Protein AF-A0A8S3G7R3-F1 (afdb_monomer_lite)

InterPro domains:
  IPR026983 Dynein heavy chain [PTHR46961] (1-123)
  IPR041228 Dynein heavy chain, C-terminal domain [PF18199] (46-123)

Structure (mmCIF, N/CA/C/O backbone):
data_AF-A0A8S3G7R3-F1
#
_entry.id   AF-A0A8S3G7R3-F1
#
loop_
_atom_site.group_PDB
_atom_site.id
_atom_site.type_symbol
_atom_site.label_atom_id
_atom_site.label_alt_id
_atom_site.label_comp_id
_atom_site.label_asym_id
_atom_site.label_entity_id
_atom_site.label_seq_id
_atom_site.pdbx_PDB_ins_code
_atom_site.Cartn_x
_atom_site.Cartn_y
_atom_site.Cartn_z
_atom_site.occupancy
_atom_site.B_iso_or_equiv
_atom_site.auth_seq_id
_atom_site.auth_comp_id
_atom_site.auth_asym_id
_atom_site.auth_atom_id
_atom_site.pdbx_PDB_model_num
ATOM 1 N N . PHE A 1 1 ? 18.975 -15.103 -12.726 1.00 61.78 1 PHE A N 1
ATOM 2 C CA . PHE A 1 1 ? 18.643 -14.655 -14.093 1.00 61.78 1 PHE A CA 1
ATOM 3 C C . PHE A 1 1 ? 17.151 -14.397 -14.133 1.00 61.78 1 PHE A C 1
ATOM 5 O O . PHE A 1 1 ? 16.456 -15.095 -13.399 1.00 61.78 1 PHE A O 1
ATOM 12 N N . SER A 1 2 ? 16.685 -13.366 -14.847 1.00 71.81 2 SER A N 1
ATOM 13 C CA . SER A 1 2 ? 15.256 -13.016 -14.791 1.00 71.81 2 SER A CA 1
ATOM 14 C C . SER A 1 2 ? 14.393 -14.134 -15.374 1.00 71.81 2 SER A C 1
ATOM 16 O O . SER A 1 2 ? 14.869 -14.925 -16.193 1.00 71.81 2 SER A O 1
ATOM 18 N N . GLU A 1 3 ? 13.143 -14.222 -14.924 1.00 74.12 3 GLU A N 1
ATOM 19 C CA . GLU A 1 3 ? 12.220 -15.288 -15.327 1.00 74.12 3 GLU A CA 1
ATOM 20 C C . GLU A 1 3 ? 11.936 -15.267 -16.835 1.00 74.12 3 GLU A C 1
ATOM 22 O O . GLU A 1 3 ? 11.736 -16.325 -17.429 1.00 74.12 3 GLU A O 1
ATOM 27 N N . SER A 1 4 ? 11.998 -14.095 -17.480 1.00 78.50 4 SER A N 1
ATOM 28 C CA . SER A 1 4 ? 11.855 -13.968 -18.937 1.00 78.50 4 SER A CA 1
ATOM 29 C C . SER A 1 4 ? 13.084 -14.402 -19.744 1.00 78.50 4 SER A C 1
ATOM 31 O O . SER A 1 4 ? 12.995 -14.544 -20.962 1.00 78.50 4 SER A O 1
ATOM 33 N N . GLY A 1 5 ? 14.247 -14.568 -19.104 1.00 81.50 5 GLY A N 1
ATOM 34 C CA . GLY A 1 5 ? 15.516 -14.830 -19.789 1.00 81.50 5 GLY A CA 1
ATOM 35 C C . GLY A 1 5 ? 16.081 -13.633 -20.568 1.00 81.50 5 GLY A C 1
ATOM 36 O O . GLY A 1 5 ? 17.133 -13.768 -21.187 1.00 81.50 5 GLY A O 1
ATOM 37 N N . THR A 1 6 ? 15.430 -12.465 -20.517 1.00 84.56 6 THR A N 1
ATOM 38 C CA . THR A 1 6 ? 15.866 -11.246 -21.223 1.00 84.56 6 THR A CA 1
ATOM 39 C C . THR A 1 6 ? 17.046 -10.581 -20.521 1.00 84.56 6 THR A C 1
ATOM 41 O O . THR A 1 6 ? 17.942 -10.055 -21.175 1.00 84.56 6 THR A O 1
ATOM 44 N N . TYR A 1 7 ? 17.073 -10.632 -19.184 1.00 88.38 7 TYR A N 1
ATOM 45 C CA . TYR A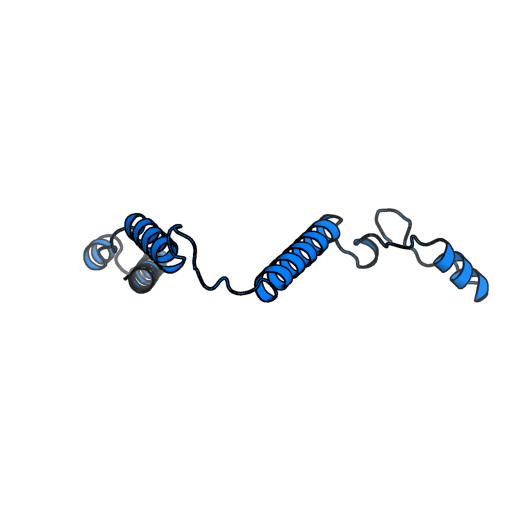 1 7 ? 18.114 -10.005 -18.374 1.00 88.38 7 TYR A CA 1
ATOM 46 C C . TYR A 1 7 ? 19.097 -11.052 -17.841 1.00 88.38 7 TYR A C 1
ATOM 48 O O . TYR A 1 7 ? 18.837 -11.779 -16.872 1.00 88.38 7 TYR A O 1
ATOM 56 N N . TYR A 1 8 ? 20.258 -11.109 -18.483 1.00 88.12 8 TYR A N 1
ATOM 57 C CA . TYR A 1 8 ? 21.377 -11.965 -18.119 1.00 88.12 8 TYR A CA 1
ATOM 58 C C . TYR A 1 8 ? 22.728 -11.247 -18.221 1.00 88.12 8 TYR A C 1
ATOM 60 O O . TYR A 1 8 ? 22.824 -10.102 -18.663 1.00 88.12 8 TYR A O 1
ATOM 68 N N . VAL A 1 9 ? 23.775 -11.929 -17.755 1.00 88.00 9 VAL A N 1
ATOM 69 C CA . VAL A 1 9 ? 25.163 -11.471 -17.862 1.00 88.00 9 VAL A CA 1
ATOM 70 C C . VAL A 1 9 ? 25.736 -12.008 -19.178 1.00 88.00 9 VAL A C 1
ATOM 72 O O . VAL A 1 9 ? 25.798 -13.232 -19.326 1.00 88.00 9 VAL A O 1
ATOM 75 N N . PRO A 1 10 ? 26.119 -11.148 -20.143 1.00 87.56 10 PRO A N 1
ATOM 76 C CA . PRO A 1 10 ? 26.742 -11.583 -21.391 1.00 87.56 10 PRO A CA 1
ATOM 77 C C . PRO A 1 10 ? 28.044 -12.346 -21.144 1.00 87.56 10 PRO A C 1
ATOM 79 O O . PRO A 1 10 ? 28.727 -12.112 -20.150 1.00 87.56 10 PRO A O 1
ATOM 82 N N . ILE A 1 11 ? 28.400 -13.235 -22.072 1.00 87.25 11 ILE A N 1
ATOM 83 C CA . ILE A 1 11 ? 29.677 -13.959 -22.041 1.00 87.25 11 ILE A CA 1
ATOM 84 C C . ILE A 1 11 ? 30.829 -12.951 -22.139 1.00 87.25 11 ILE A C 1
ATOM 86 O O . ILE A 1 11 ? 30.746 -11.994 -22.914 1.00 87.25 11 ILE A O 1
ATOM 90 N N . ASP A 1 12 ? 31.904 -13.193 -21.385 1.00 89.12 12 ASP A N 1
ATOM 91 C CA . ASP A 1 12 ? 33.090 -12.341 -21.402 1.00 89.12 12 ASP A CA 1
ATOM 92 C C . ASP A 1 12 ? 33.652 -12.166 -22.816 1.00 89.12 12 ASP A C 1
ATOM 94 O O . ASP A 1 12 ? 33.863 -13.125 -23.564 1.00 89.12 12 ASP A O 1
ATOM 98 N N . GLY A 1 13 ? 33.886 -10.911 -23.191 1.00 89.81 13 GLY A N 1
ATOM 99 C CA . GLY A 1 13 ? 34.287 -10.545 -24.541 1.00 89.81 13 GLY A CA 1
ATOM 100 C C . GLY A 1 13 ? 34.728 -9.086 -24.659 1.00 89.81 13 GLY A C 1
ATOM 101 O O . GLY A 1 13 ? 34.873 -8.387 -23.656 1.00 89.81 13 GLY A O 1
ATOM 102 N N . PRO A 1 14 ? 34.975 -8.598 -25.886 1.00 93.50 14 PRO A N 1
ATOM 103 C CA . PRO A 1 14 ? 35.295 -7.194 -26.117 1.00 93.50 14 PRO A CA 1
ATOM 104 C C . PRO A 1 14 ? 34.152 -6.275 -25.667 1.00 93.50 14 PRO A C 1
ATOM 106 O O . PRO A 1 14 ? 32.982 -6.646 -25.729 1.00 93.50 14 PRO A O 1
ATOM 109 N N . HIS A 1 15 ? 34.493 -5.035 -25.295 1.00 92.31 15 HIS A N 1
ATOM 110 C CA . HIS A 1 15 ? 33.541 -4.004 -24.852 1.00 92.31 15 HIS A CA 1
ATOM 111 C C . HIS A 1 15 ? 32.294 -3.894 -25.750 1.00 92.31 15 HIS A C 1
ATOM 113 O O . HIS A 1 15 ? 31.178 -3.756 -25.253 1.00 92.31 15 HIS A O 1
ATOM 119 N N . GLN A 1 16 ? 32.486 -4.022 -27.067 1.00 92.81 16 GLN A N 1
ATOM 120 C CA . GLN A 1 16 ? 31.420 -3.933 -28.060 1.00 92.81 16 GLN A CA 1
ATOM 121 C C . GLN A 1 16 ? 30.299 -4.961 -27.836 1.00 92.81 16 GLN A C 1
ATOM 123 O O . GLN A 1 16 ? 29.135 -4.616 -28.002 1.00 92.81 16 GLN A O 1
ATOM 128 N N . ASN A 1 17 ? 30.618 -6.169 -27.361 1.00 90.69 17 ASN A N 1
ATOM 129 C CA . ASN A 1 17 ? 29.621 -7.211 -27.101 1.00 90.69 17 ASN A CA 1
ATOM 130 C C . ASN A 1 17 ? 28.636 -6.797 -25.999 1.00 90.69 17 ASN A C 1
ATOM 132 O O . ASN A 1 17 ? 27.440 -7.065 -26.100 1.00 90.69 17 ASN A O 1
ATOM 136 N N . TYR A 1 18 ? 29.123 -6.115 -24.958 1.00 92.50 18 TYR A N 1
ATOM 137 C CA . TYR A 1 18 ? 28.265 -5.601 -23.889 1.00 92.50 18 TYR A CA 1
ATOM 138 C C . TYR A 1 18 ? 27.392 -4.445 -24.386 1.00 92.50 18 TYR A C 1
ATOM 140 O O . TYR A 1 18 ? 26.215 -4.377 -24.042 1.00 92.50 18 TYR A O 1
ATOM 148 N N . VAL A 1 19 ? 27.943 -3.556 -25.222 1.00 93.12 19 VAL A N 1
ATOM 149 C CA . VAL A 1 19 ? 27.191 -2.442 -25.826 1.00 93.12 19 VAL A CA 1
ATOM 150 C C . VAL A 1 19 ? 26.083 -2.961 -26.737 1.00 93.12 19 VAL A C 1
ATOM 152 O O . VAL A 1 19 ? 24.953 -2.477 -26.668 1.00 93.12 19 VAL A O 1
ATOM 155 N N . ASP A 1 20 ? 26.386 -3.955 -27.567 1.00 91.94 20 ASP A N 1
ATOM 156 C CA . ASP A 1 20 ? 25.413 -4.549 -28.477 1.00 91.94 20 ASP A CA 1
ATOM 157 C C . ASP A 1 20 ? 24.308 -5.271 -27.703 1.00 91.94 20 ASP A C 1
ATOM 159 O O . ASP A 1 20 ? 23.138 -5.087 -28.022 1.00 91.94 20 ASP A O 1
ATOM 163 N N . TYR A 1 21 ? 24.639 -5.979 -26.617 1.00 92.06 21 TYR A N 1
ATOM 164 C CA . TYR A 1 21 ? 23.637 -6.559 -25.722 1.00 92.06 21 TYR A CA 1
ATOM 165 C C . TYR A 1 21 ? 22.730 -5.497 -25.082 1.00 92.06 21 TYR A C 1
ATOM 167 O O . TYR A 1 21 ? 21.510 -5.616 -25.158 1.00 92.06 21 TYR A O 1
ATOM 175 N N . ILE A 1 22 ? 23.288 -4.418 -24.519 1.00 90.94 22 ILE A N 1
ATOM 176 C CA . ILE A 1 22 ? 22.489 -3.334 -23.919 1.00 90.94 22 ILE A CA 1
ATOM 177 C C . ILE A 1 22 ? 21.513 -2.736 -24.942 1.00 90.94 22 ILE A C 1
ATOM 179 O O . ILE A 1 22 ? 20.376 -2.427 -24.598 1.00 90.94 22 ILE A O 1
ATOM 183 N N . ARG A 1 23 ? 21.920 -2.620 -26.212 1.00 91.62 23 ARG A N 1
ATOM 184 C CA . ARG A 1 23 ? 21.056 -2.129 -27.300 1.00 91.62 23 ARG A CA 1
ATOM 185 C C . ARG A 1 23 ? 19.908 -3.074 -27.658 1.00 91.62 23 ARG A C 1
ATOM 187 O O . ARG A 1 23 ? 18.938 -2.613 -28.250 1.00 91.62 23 ARG A O 1
ATOM 194 N N . THR A 1 24 ? 20.010 -4.365 -27.337 1.00 89.81 24 THR A N 1
ATOM 195 C CA . THR A 1 24 ? 18.912 -5.328 -27.541 1.00 89.81 24 THR A CA 1
ATOM 196 C C . THR A 1 24 ? 17.852 -5.281 -26.443 1.00 89.81 24 THR A C 1
ATOM 198 O O . THR A 1 24 ? 16.765 -5.823 -26.636 1.00 89.81 24 THR A O 1
ATOM 201 N N . LEU A 1 25 ? 18.139 -4.638 -25.305 1.00 91.00 25 LEU A N 1
ATOM 202 C CA . LEU A 1 25 ? 17.195 -4.549 -24.195 1.00 91.00 25 LEU A CA 1
ATOM 203 C C . LEU A 1 25 ? 16.010 -3.632 -24.544 1.00 91.00 25 LEU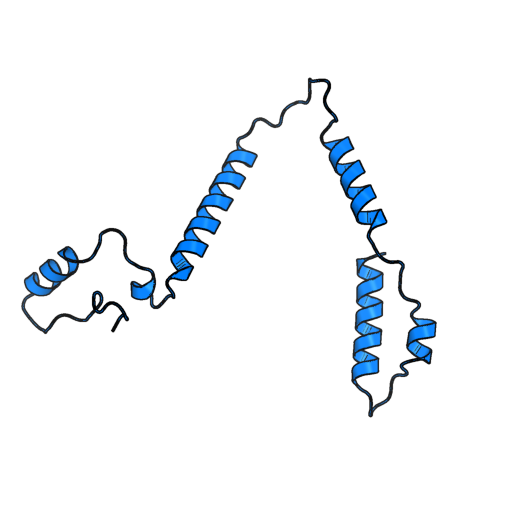 A C 1
ATOM 205 O O . LEU A 1 25 ? 16.174 -2.645 -25.268 1.00 91.00 25 LEU A O 1
ATOM 209 N N . PRO A 1 26 ? 14.806 -3.933 -24.026 1.00 89.62 26 PRO A N 1
ATOM 210 C CA . PRO A 1 26 ? 13.630 -3.111 -24.273 1.00 89.62 26 PRO A CA 1
ATOM 211 C C . PRO A 1 26 ? 13.807 -1.702 -23.693 1.00 89.62 26 PRO A C 1
ATOM 213 O O . PRO A 1 26 ? 14.353 -1.530 -22.603 1.00 89.62 26 PRO A O 1
ATOM 216 N N . LEU A 1 27 ? 13.291 -0.696 -24.410 1.00 88.12 27 LEU A N 1
ATOM 217 C CA . LEU A 1 27 ? 13.328 0.708 -23.978 1.00 88.12 27 LEU A CA 1
ATOM 218 C C . LEU A 1 27 ? 12.585 0.921 -22.651 1.00 88.12 27 LEU A C 1
ATOM 220 O O . LEU A 1 27 ? 13.045 1.681 -21.803 1.00 88.12 27 LEU A O 1
ATOM 224 N N . ASN A 1 28 ? 11.459 0.225 -22.485 1.00 87.62 28 ASN A N 1
ATOM 225 C CA . ASN A 1 28 ? 10.706 0.176 -21.239 1.00 87.62 28 ASN A CA 1
ATOM 226 C C . ASN A 1 28 ? 11.020 -1.158 -20.555 1.00 87.62 28 ASN A C 1
ATOM 228 O O . ASN A 1 28 ? 10.523 -2.194 -21.010 1.00 87.62 28 ASN A O 1
ATOM 232 N N . PRO A 1 29 ? 11.879 -1.167 -19.525 1.00 86.31 29 PRO A N 1
ATOM 233 C CA . PRO A 1 29 ? 12.250 -2.400 -18.862 1.00 86.31 29 PRO A CA 1
ATOM 234 C C . PRO A 1 29 ? 11.092 -2.939 -18.022 1.00 86.31 29 PRO A C 1
ATOM 236 O O . PRO A 1 29 ? 10.361 -2.173 -17.399 1.00 86.31 29 PRO A O 1
ATOM 239 N N . LEU A 1 30 ? 10.966 -4.263 -17.972 1.00 87.06 30 LEU A N 1
ATOM 240 C CA . LEU A 1 30 ? 10.022 -4.925 -17.076 1.00 87.06 30 LEU A CA 1
ATOM 241 C C . LEU A 1 30 ? 10.528 -4.858 -15.623 1.00 87.06 30 LEU A C 1
ATOM 243 O O . LEU A 1 30 ? 11.745 -4.879 -15.406 1.00 87.06 30 LEU A O 1
ATOM 247 N N . PRO A 1 31 ? 9.640 -4.879 -14.611 1.00 87.62 31 PRO A N 1
ATOM 248 C CA . PRO A 1 31 ? 10.018 -4.819 -13.197 1.00 87.62 31 PRO A CA 1
ATOM 249 C C . PRO A 1 31 ? 11.012 -5.889 -12.746 1.00 87.62 31 PRO A C 1
ATOM 251 O O . PRO A 1 31 ? 11.784 -5.681 -11.808 1.00 87.62 31 PRO A O 1
ATOM 254 N N . GLU A 1 32 ? 11.027 -7.029 -13.433 1.00 87.62 32 GLU A N 1
ATOM 255 C CA . GLU A 1 32 ? 11.955 -8.129 -13.175 1.00 87.62 32 GLU A CA 1
ATOM 256 C C . GLU A 1 32 ? 13.432 -7.725 -13.312 1.00 87.62 32 GLU A C 1
ATOM 258 O O . GLU A 1 32 ? 14.282 -8.362 -12.690 1.00 87.62 32 GLU A O 1
ATOM 263 N N . VAL A 1 33 ? 13.757 -6.650 -14.050 1.00 87.06 33 VAL A N 1
ATOM 264 C CA . VAL A 1 33 ? 15.132 -6.124 -14.128 1.00 87.06 33 VAL A CA 1
ATOM 265 C C . VAL A 1 33 ? 15.650 -5.693 -12.751 1.00 87.06 33 VAL A C 1
ATOM 267 O O . VAL A 1 33 ? 16.842 -5.799 -12.471 1.00 87.06 33 VAL A O 1
ATOM 270 N N . TYR A 1 34 ? 14.744 -5.251 -11.874 1.00 85.69 34 TYR A N 1
ATOM 271 C CA . TYR A 1 34 ? 15.019 -4.859 -10.492 1.00 85.69 34 TYR A CA 1
ATOM 272 C C .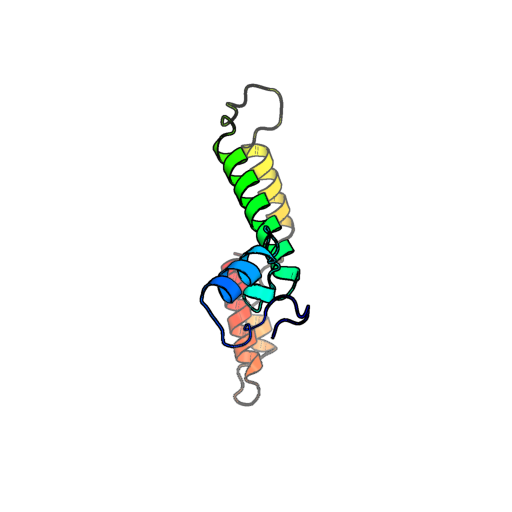 TYR A 1 34 ? 14.714 -5.985 -9.490 1.00 85.69 34 TYR A C 1
ATOM 274 O O . TYR A 1 34 ? 14.813 -5.780 -8.282 1.00 85.69 34 TYR A O 1
ATOM 282 N N . GLY A 1 35 ? 14.339 -7.175 -9.971 1.00 85.94 35 GLY A N 1
ATOM 283 C CA . GLY A 1 35 ? 13.897 -8.290 -9.133 1.00 85.94 35 GLY A CA 1
ATOM 284 C C . GLY A 1 35 ? 12.483 -8.123 -8.572 1.00 85.94 35 GLY A C 1
ATOM 285 O O . GLY A 1 35 ? 12.135 -8.783 -7.595 1.00 85.94 35 GLY A O 1
ATOM 286 N N . PHE A 1 36 ? 11.667 -7.240 -9.155 1.00 88.75 36 PHE A N 1
ATOM 287 C CA . PHE A 1 36 ? 10.284 -7.041 -8.735 1.00 88.75 36 PHE A CA 1
ATOM 288 C C . PHE A 1 36 ? 9.313 -7.946 -9.495 1.00 88.75 36 PHE A C 1
ATOM 290 O O . PHE A 1 36 ? 9.545 -8.334 -10.638 1.00 88.75 36 PHE A O 1
ATOM 297 N N . HIS A 1 37 ? 8.184 -8.246 -8.850 1.00 89.06 37 HIS A N 1
ATOM 298 C CA . HIS A 1 37 ? 7.059 -8.921 -9.490 1.00 89.06 37 HIS A CA 1
ATOM 299 C C . HIS A 1 37 ? 6.435 -8.018 -10.562 1.00 89.06 37 HIS A C 1
ATOM 301 O O . HIS A 1 37 ? 6.406 -6.797 -10.409 1.00 89.06 37 HIS A O 1
ATOM 307 N N . SER A 1 38 ? 5.812 -8.613 -11.580 1.00 86.06 38 SER A N 1
ATOM 308 C CA . SER A 1 38 ? 5.057 -7.910 -12.635 1.00 86.06 38 SER A CA 1
ATOM 309 C C . SER A 1 38 ? 3.978 -6.933 -12.136 1.00 86.06 38 SER A C 1
ATOM 311 O O . SER A 1 38 ? 3.586 -6.032 -12.867 1.00 86.06 38 SER A O 1
ATOM 313 N N . ASN A 1 39 ? 3.520 -7.053 -10.883 1.00 89.81 39 ASN A N 1
ATOM 314 C CA . ASN A 1 39 ? 2.530 -6.142 -10.304 1.00 89.81 39 ASN A CA 1
ATOM 315 C C . ASN A 1 39 ? 3.135 -4.782 -9.934 1.00 89.81 39 ASN A C 1
ATOM 317 O O . ASN A 1 39 ? 2.393 -3.845 -9.662 1.00 89.81 39 ASN A O 1
ATOM 321 N N . ALA A 1 40 ? 4.464 -4.659 -9.905 1.00 90.75 40 ALA A N 1
ATOM 322 C CA . ALA A 1 40 ? 5.126 -3.396 -9.609 1.00 90.75 40 ALA A CA 1
ATOM 323 C C . ALA A 1 40 ? 4.821 -2.317 -10.660 1.00 90.75 40 ALA A C 1
ATOM 325 O O . ALA A 1 40 ? 4.704 -1.155 -10.280 1.00 90.75 40 ALA A O 1
ATOM 326 N N . ASP A 1 41 ? 4.601 -2.692 -11.927 1.00 89.44 41 ASP A N 1
ATOM 327 C CA . ASP A 1 41 ? 4.136 -1.754 -12.960 1.00 89.44 41 ASP A CA 1
ATOM 328 C C . ASP A 1 41 ? 2.741 -1.216 -12.631 1.00 89.44 41 ASP A C 1
ATOM 330 O O . ASP A 1 41 ? 2.518 -0.011 -12.666 1.00 89.44 41 ASP A O 1
ATOM 334 N N . ILE A 1 42 ? 1.818 -2.089 -12.205 1.00 91.62 42 ILE A N 1
ATOM 335 C CA . ILE A 1 42 ? 0.466 -1.677 -11.795 1.00 91.62 42 ILE A CA 1
ATOM 336 C C . ILE A 1 42 ? 0.550 -0.693 -10.623 1.00 91.62 42 ILE A C 1
ATOM 338 O O . ILE A 1 42 ? -0.094 0.352 -10.648 1.00 91.62 42 ILE A O 1
ATOM 342 N N . THR A 1 43 ? 1.358 -1.001 -9.606 1.00 93.38 43 THR A N 1
ATOM 343 C CA . THR A 1 43 ? 1.545 -0.123 -8.442 1.00 93.38 43 THR A CA 1
ATOM 344 C C . THR A 1 43 ? 2.155 1.223 -8.837 1.00 93.38 43 THR A C 1
ATOM 346 O O . THR A 1 43 ? 1.704 2.263 -8.358 1.00 93.38 43 THR A O 1
ATOM 349 N N . LYS A 1 44 ? 3.160 1.221 -9.722 1.00 92.81 44 LYS A N 1
ATOM 350 C CA . LYS A 1 44 ? 3.780 2.435 -10.266 1.00 92.81 44 LYS A CA 1
ATOM 351 C C . LYS A 1 44 ? 2.741 3.295 -10.983 1.00 92.81 44 LYS A C 1
ATOM 353 O O . LYS A 1 44 ? 2.613 4.475 -10.671 1.00 92.81 44 LYS A O 1
ATOM 358 N N . ASP A 1 45 ? 1.979 2.707 -11.897 1.00 94.12 45 ASP A N 1
ATOM 359 C CA . ASP A 1 45 ? 1.010 3.436 -12.715 1.00 94.12 45 ASP A CA 1
ATOM 360 C C . ASP A 1 45 ? -0.160 3.964 -11.871 1.00 94.12 45 ASP A C 1
ATOM 362 O O . ASP A 1 45 ? -0.630 5.083 -12.088 1.00 94.12 45 ASP A O 1
ATOM 366 N N . GLN A 1 46 ? -0.595 3.214 -10.851 1.00 96.88 46 GLN A N 1
ATOM 367 C CA . GLN A 1 46 ? -1.556 3.696 -9.852 1.00 96.88 46 GLN A CA 1
ATOM 368 C C . GLN A 1 46 ? -1.012 4.904 -9.082 1.00 96.88 46 GLN A C 1
ATOM 370 O O . GLN A 1 46 ? -1.720 5.899 -8.926 1.00 96.88 46 GLN A O 1
ATOM 375 N N . GLN A 1 47 ? 0.245 4.846 -8.638 1.00 96.38 47 GLN A N 1
ATOM 376 C CA . GLN A 1 47 ? 0.883 5.942 -7.912 1.00 96.38 47 GLN A CA 1
ATOM 377 C C . GLN A 1 47 ? 1.056 7.192 -8.787 1.00 96.38 47 GLN A C 1
ATOM 379 O O . GLN A 1 47 ? 0.791 8.309 -8.334 1.00 96.38 47 GLN A O 1
ATOM 384 N N . GLU A 1 48 ? 1.482 7.025 -10.040 1.00 96.19 48 GLU A N 1
ATOM 385 C CA . GLU A 1 48 ? 1.608 8.121 -11.007 1.00 96.19 48 GLU A CA 1
ATOM 386 C C . GLU A 1 48 ? 0.243 8.749 -11.307 1.00 96.19 48 GLU A C 1
ATOM 388 O O . GLU A 1 48 ? 0.110 9.974 -11.288 1.00 96.19 48 GLU A O 1
ATOM 393 N N . THR A 1 49 ? -0.790 7.923 -11.486 1.00 96.62 49 THR A N 1
ATOM 394 C CA . THR A 1 49 ? -2.173 8.374 -11.692 1.00 96.62 49 THR A CA 1
ATOM 395 C C . THR A 1 49 ? -2.694 9.162 -10.490 1.00 96.62 49 THR A C 1
ATOM 397 O O . THR A 1 49 ? -3.262 10.240 -10.662 1.00 96.62 49 THR A O 1
ATOM 400 N N . GLN A 1 50 ? -2.466 8.673 -9.268 1.00 96.62 50 GLN A N 1
ATOM 401 C CA . GLN A 1 50 ? -2.861 9.383 -8.053 1.00 96.62 50 GLN A CA 1
ATOM 402 C C . GLN A 1 50 ? -2.145 10.734 -7.944 1.00 96.62 50 GLN A C 1
ATOM 404 O O . GLN A 1 50 ? -2.785 11.756 -7.721 1.00 96.62 50 GLN A O 1
ATOM 409 N N . THR A 1 51 ? -0.835 10.755 -8.195 1.00 96.88 51 THR A N 1
ATOM 410 C CA . THR A 1 51 ? -0.029 11.985 -8.165 1.00 96.88 51 THR A CA 1
ATOM 411 C C . THR A 1 51 ? -0.518 13.004 -9.197 1.00 96.88 51 THR A C 1
ATOM 413 O O . THR A 1 51 ? -0.574 14.206 -8.918 1.00 96.88 51 THR A O 1
ATOM 416 N N . LEU A 1 52 ? -0.904 12.541 -10.389 1.00 96.50 52 LEU A N 1
ATOM 417 C CA . LEU A 1 52 ? -1.514 13.380 -11.415 1.00 96.50 52 LEU A CA 1
ATOM 418 C C . LEU A 1 52 ? -2.845 13.968 -10.930 1.00 96.50 52 LEU A C 1
ATOM 420 O O . LEU A 1 52 ? -3.047 15.175 -11.061 1.00 96.50 52 LEU A O 1
ATOM 424 N N . PHE A 1 53 ? -3.734 13.157 -10.348 1.00 93.38 53 PHE A N 1
ATOM 425 C CA . PHE A 1 53 ? -5.004 13.650 -9.810 1.00 93.38 53 PHE A CA 1
ATOM 426 C C . PHE A 1 53 ? -4.805 14.660 -8.683 1.00 93.38 53 PHE A C 1
ATOM 428 O O . PHE A 1 53 ? -5.435 15.716 -8.707 1.00 93.38 53 PHE A O 1
ATOM 435 N N . ASP A 1 54 ? -3.890 14.396 -7.755 1.00 92.62 54 ASP A N 1
ATOM 436 C CA . ASP A 1 54 ? -3.562 15.322 -6.672 1.00 92.62 54 ASP A CA 1
ATOM 437 C C . ASP A 1 54 ? -3.038 16.655 -7.232 1.00 92.62 54 ASP A C 1
ATOM 439 O O . ASP A 1 54 ? -3.462 17.732 -6.811 1.00 92.62 54 ASP A O 1
ATOM 443 N N . SER A 1 55 ? -2.181 16.599 -8.255 1.00 91.00 55 SER A N 1
ATOM 444 C CA . SER A 1 55 ? -1.660 17.789 -8.942 1.00 91.00 55 SER A CA 1
ATOM 445 C C . SER A 1 55 ? -2.760 18.580 -9.659 1.00 91.00 55 SER A C 1
ATOM 447 O O . SER A 1 55 ? -2.770 19.814 -9.629 1.00 91.00 55 SER A O 1
ATOM 449 N N . ILE A 1 56 ? -3.721 17.892 -10.281 1.00 86.94 56 ILE A N 1
ATOM 450 C CA . ILE A 1 56 ? -4.900 18.526 -10.881 1.00 86.94 56 ILE A CA 1
ATOM 451 C C . ILE A 1 56 ? -5.731 19.208 -9.791 1.00 86.94 56 ILE A C 1
ATOM 453 O O . ILE A 1 56 ? -6.053 20.384 -9.929 1.00 86.94 56 ILE A O 1
ATOM 457 N N . LEU A 1 57 ? -6.023 18.531 -8.678 1.00 83.81 57 LEU A N 1
ATOM 458 C CA . LEU A 1 57 ? -6.788 19.112 -7.569 1.00 83.81 57 LEU A CA 1
ATOM 459 C C . LEU A 1 57 ? -6.128 20.369 -6.989 1.00 83.81 57 LEU A C 1
ATOM 461 O O . LEU A 1 57 ? -6.826 21.323 -6.649 1.00 83.81 57 LEU A O 1
ATOM 465 N N . LEU A 1 58 ? -4.795 20.395 -6.911 1.00 83.06 58 LEU A N 1
ATOM 466 C CA . LEU A 1 58 ? -4.036 21.559 -6.448 1.00 83.06 58 LEU A CA 1
ATOM 467 C C . LEU A 1 58 ? -4.077 22.742 -7.424 1.00 83.06 58 LEU A C 1
ATOM 469 O O . LEU A 1 58 ? -3.979 23.890 -6.992 1.00 83.06 58 LEU A O 1
ATOM 473 N N . THR A 1 59 ? -4.187 22.473 -8.727 1.00 81.31 59 THR A N 1
ATOM 474 C CA . THR A 1 59 ? -4.186 23.502 -9.782 1.00 81.31 59 THR A CA 1
ATOM 475 C C . THR A 1 59 ? -5.582 23.954 -10.187 1.00 81.31 59 THR A C 1
ATOM 477 O O . THR A 1 59 ? -5.721 25.022 -10.788 1.00 81.31 59 THR A O 1
ATOM 480 N N . LEU A 1 60 ? -6.622 23.190 -9.837 1.00 78.19 60 LEU A N 1
ATOM 481 C CA . LEU A 1 60 ? -7.997 23.632 -9.998 1.00 78.19 60 LEU A CA 1
ATOM 482 C C . LEU A 1 60 ? -8.171 24.966 -9.257 1.00 78.19 60 LEU A C 1
ATOM 484 O O . LEU A 1 60 ? -7.829 25.061 -8.072 1.00 78.19 60 LEU A O 1
ATOM 488 N N . PRO A 1 61 ? -8.710 26.010 -9.917 1.00 71.56 61 PRO A N 1
ATOM 489 C CA . PRO A 1 61 ? -9.080 27.219 -9.209 1.00 71.56 61 PRO A CA 1
ATOM 490 C C . PRO A 1 61 ? -10.050 26.782 -8.119 1.00 71.56 61 PRO A C 1
ATOM 492 O O . PRO A 1 61 ? -11.081 26.183 -8.430 1.00 71.56 61 PRO A O 1
ATOM 495 N N . LYS A 1 62 ? -9.703 27.033 -6.848 1.00 63.41 62 LYS A N 1
ATOM 496 C CA . LYS A 1 62 ? -10.648 26.896 -5.738 1.00 63.41 62 LYS A CA 1
ATOM 497 C C . LYS A 1 62 ? -11.872 27.685 -6.161 1.00 63.41 62 LYS A C 1
ATOM 499 O O . LYS A 1 62 ? -11.813 28.913 -6.163 1.00 63.41 62 LYS A O 1
ATOM 504 N N . GLN A 1 63 ? -12.918 27.001 -6.624 1.00 54.34 63 GLN A N 1
ATOM 505 C CA . GLN A 1 63 ? -14.120 27.676 -7.067 1.00 54.34 63 GLN A CA 1
ATOM 506 C C . GLN A 1 63 ? -14.577 28.516 -5.883 1.00 54.34 63 GLN A C 1
ATOM 508 O O . GLN A 1 63 ? -14.961 27.992 -4.839 1.00 54.34 63 GLN A O 1
ATOM 513 N N . THR A 1 64 ? -14.499 29.833 -6.039 1.00 52.66 64 THR A N 1
ATOM 514 C CA . THR A 1 64 ? -15.331 30.745 -5.279 1.00 52.66 64 THR A CA 1
ATOM 515 C C . THR A 1 64 ? -16.744 30.385 -5.701 1.00 52.66 64 THR A C 1
ATOM 517 O O . THR A 1 64 ? -17.168 30.715 -6.807 1.00 52.66 64 THR A O 1
ATOM 520 N N . THR A 1 65 ? -17.414 29.580 -4.885 1.00 51.97 65 THR A N 1
ATOM 521 C CA . THR A 1 65 ? -18.783 29.119 -5.095 1.00 51.97 65 THR A CA 1
ATOM 522 C C . THR A 1 65 ? -19.699 30.317 -5.313 1.00 51.97 65 THR A C 1
ATOM 524 O O . THR A 1 65 ? -20.093 30.988 -4.364 1.00 51.97 65 THR A O 1
ATOM 527 N N . GLY A 1 66 ? -19.994 30.590 -6.581 1.00 51.75 66 GLY A N 1
ATOM 528 C CA . GLY A 1 66 ? -20.962 31.573 -7.061 1.00 51.75 66 GLY A CA 1
ATOM 529 C C . GLY A 1 66 ? -22.029 30.918 -7.940 1.00 51.75 66 GLY A C 1
ATOM 530 O O . GLY A 1 66 ? -22.458 31.514 -8.921 1.00 51.75 66 GLY A O 1
ATOM 531 N N . GLY A 1 67 ? -22.406 29.674 -7.639 1.00 55.41 67 GLY A N 1
ATOM 532 C CA . GLY A 1 67 ? -23.489 28.949 -8.304 1.00 55.41 67 GLY A CA 1
ATOM 533 C C . GLY A 1 67 ? -24.385 28.283 -7.265 1.00 55.41 67 GLY A C 1
ATOM 534 O O . GLY A 1 67 ? -23.883 27.838 -6.235 1.00 55.41 67 GLY A O 1
ATOM 535 N N . GLU A 1 68 ? -25.691 28.237 -7.537 1.00 57.50 68 GLU A N 1
ATOM 536 C CA . GLU A 1 68 ? -26.772 27.629 -6.737 1.00 57.50 68 GLU A CA 1
ATOM 537 C C . GLU A 1 68 ? -26.638 26.093 -6.587 1.00 57.50 68 GLU A C 1
ATOM 539 O O . GLU A 1 68 ? -27.552 25.328 -6.880 1.00 57.50 68 GLU A O 1
ATOM 544 N N . GLY A 1 69 ? -25.476 25.608 -6.154 1.00 65.62 69 GLY A N 1
ATOM 545 C CA . GLY A 1 69 ? -25.237 24.232 -5.725 1.00 65.62 69 GLY A CA 1
ATOM 546 C C . GLY A 1 69 ? -24.907 24.198 -4.235 1.00 65.62 69 GLY A C 1
ATOM 547 O O . GLY A 1 69 ? -24.451 25.201 -3.680 1.00 65.62 69 GLY A O 1
ATOM 548 N N . ARG A 1 70 ? -25.133 23.052 -3.572 1.00 61.19 70 ARG A N 1
ATOM 549 C CA . ARG A 1 70 ? -24.734 22.861 -2.164 1.00 61.19 70 ARG A CA 1
ATOM 550 C C . ARG A 1 70 ? -23.271 23.271 -2.001 1.00 61.19 70 ARG A C 1
ATOM 552 O O . ARG A 1 70 ? -22.410 22.810 -2.750 1.00 61.19 70 ARG A O 1
ATOM 559 N N . THR A 1 71 ? -22.996 24.154 -1.046 1.00 69.06 71 THR A N 1
ATOM 560 C CA . THR A 1 71 ? -21.627 24.595 -0.784 1.00 69.06 71 THR A CA 1
ATOM 561 C C . THR A 1 71 ? -20.788 23.404 -0.303 1.00 69.06 71 THR A C 1
ATOM 563 O O . THR A 1 71 ? -21.321 22.508 0.358 1.00 69.06 71 THR A O 1
ATOM 566 N N . PRO A 1 72 ? -19.470 23.382 -0.569 1.00 71.62 72 PRO A N 1
ATOM 567 C CA . PRO A 1 72 ? -18.574 22.344 -0.065 1.00 71.62 72 PRO A CA 1
ATOM 568 C C . PRO A 1 72 ? -18.688 22.120 1.447 1.00 71.62 72 PRO A C 1
ATOM 570 O O . PRO A 1 72 ? -18.567 20.990 1.898 1.00 71.62 72 PRO A O 1
ATOM 573 N N . SER A 1 73 ? -18.980 23.171 2.224 1.00 73.31 73 SER A N 1
ATOM 574 C CA . SER A 1 73 ? -19.225 23.060 3.667 1.00 73.31 73 SER A CA 1
ATOM 575 C C . SER A 1 73 ? -20.443 22.196 3.994 1.00 73.31 73 SER A C 1
ATOM 577 O O . SER A 1 73 ? -20.342 21.316 4.832 1.00 73.31 73 SER A O 1
ATOM 579 N N . VAL A 1 74 ? -21.562 22.376 3.283 1.00 79.75 74 VAL A N 1
ATOM 580 C CA . VAL A 1 74 ? -22.790 21.597 3.507 1.00 79.75 74 VAL A CA 1
ATOM 581 C C . VAL A 1 74 ? -22.568 20.127 3.160 1.00 79.75 74 VAL A C 1
ATOM 583 O O . VAL A 1 74 ? -23.019 19.255 3.889 1.00 79.75 74 VAL A O 1
ATOM 586 N N . VAL A 1 75 ? -21.827 19.838 2.085 1.00 81.75 75 VAL A N 1
ATOM 587 C CA . VAL A 1 75 ? -21.470 18.454 1.728 1.00 81.75 75 VAL A CA 1
ATOM 588 C C . VAL A 1 75 ? -20.574 17.820 2.798 1.00 81.75 75 VAL A C 1
ATOM 590 O O . VAL A 1 75 ? -20.749 16.649 3.127 1.00 81.75 75 VAL A O 1
ATOM 593 N N . MET A 1 76 ? -19.637 18.584 3.366 1.00 79.19 76 MET A N 1
ATOM 594 C CA . MET A 1 76 ? -18.783 18.115 4.463 1.00 79.19 76 MET A CA 1
ATOM 595 C C . MET A 1 76 ? -19.582 17.863 5.743 1.00 79.19 76 MET A C 1
ATOM 597 O O . MET A 1 76 ? -19.366 16.842 6.389 1.00 79.19 76 MET A O 1
ATOM 601 N N . ASP A 1 77 ? -20.528 18.740 6.078 1.00 86.25 77 ASP A N 1
ATOM 602 C CA . ASP A 1 77 ? -21.393 18.586 7.250 1.00 86.25 77 ASP A CA 1
ATOM 603 C C . ASP A 1 77 ? -22.335 17.377 7.099 1.00 86.25 77 ASP A C 1
ATOM 605 O O . ASP A 1 77 ? -22.489 16.590 8.033 1.00 86.25 77 ASP A O 1
ATOM 609 N N . GLU A 1 78 ? -22.917 17.177 5.910 1.00 88.44 78 GLU A N 1
ATOM 610 C CA . GLU A 1 78 ? -23.736 16.000 5.583 1.00 88.44 78 GLU A CA 1
ATOM 611 C C . GLU A 1 78 ? -22.918 14.703 5.699 1.00 88.44 78 GLU A C 1
ATOM 613 O O . GLU A 1 78 ? -23.380 13.730 6.298 1.00 88.44 78 GLU A O 1
ATOM 618 N N . LEU A 1 79 ? -21.687 14.697 5.177 1.00 87.25 79 LEU A N 1
ATOM 619 C CA . LEU A 1 79 ? -20.788 13.547 5.269 1.00 87.25 79 LEU A CA 1
ATOM 620 C C . LEU A 1 79 ? -20.369 13.269 6.718 1.00 87.25 79 LEU A C 1
ATOM 622 O O . LEU A 1 79 ? -20.348 12.115 7.140 1.00 87.25 79 LEU A O 1
ATOM 626 N N . ALA A 1 80 ? -20.062 14.309 7.494 1.00 88.44 80 ALA A N 1
ATOM 627 C CA . ALA A 1 80 ? -19.713 14.174 8.903 1.00 88.44 80 ALA A CA 1
ATOM 628 C C . ALA A 1 80 ? -20.883 13.603 9.718 1.00 88.44 80 ALA A C 1
ATOM 630 O O . ALA A 1 80 ? -20.678 12.701 10.530 1.00 88.44 80 ALA A O 1
ATOM 631 N N . ALA A 1 81 ? -22.110 14.070 9.467 1.00 91.31 81 ALA A N 1
ATOM 632 C CA . ALA A 1 81 ? -23.312 13.549 10.111 1.00 91.31 81 ALA A CA 1
ATOM 633 C C . ALA A 1 81 ? -23.591 12.084 9.730 1.00 91.31 81 ALA A C 1
ATOM 635 O O . ALA A 1 81 ? -23.937 11.280 10.597 1.00 91.31 81 ALA A O 1
ATOM 636 N N . ASP A 1 82 ? -23.403 11.714 8.459 1.00 92.62 82 ASP A N 1
ATOM 637 C CA . ASP A 1 82 ? -23.546 10.332 7.993 1.00 92.62 82 ASP A CA 1
ATOM 638 C C . ASP A 1 82 ? -22.504 9.403 8.639 1.00 92.62 82 ASP A C 1
ATOM 640 O O . ASP A 1 82 ? -22.862 8.342 9.153 1.00 92.62 82 ASP A O 1
ATOM 644 N N . ILE A 1 83 ? -21.233 9.819 8.702 1.00 88.88 83 ILE A N 1
ATOM 645 C CA . ILE A 1 83 ? -20.173 9.070 9.395 1.00 88.88 83 ILE A CA 1
ATOM 646 C C . ILE A 1 83 ? -20.510 8.916 10.881 1.00 88.88 83 ILE A C 1
ATOM 648 O O . ILE A 1 83 ? -20.459 7.800 11.396 1.00 88.88 83 ILE A O 1
ATOM 652 N N . LEU A 1 84 ? -20.912 10.000 11.552 1.00 87.56 84 LEU A N 1
ATOM 653 C CA . LEU A 1 84 ? -21.298 9.974 12.964 1.00 87.56 84 LEU A CA 1
ATOM 654 C C . LEU A 1 84 ? -22.465 9.011 13.213 1.00 87.56 84 LEU A C 1
ATOM 656 O O . LEU A 1 84 ? -22.444 8.265 14.186 1.00 87.56 84 LEU A O 1
ATOM 660 N N . SER A 1 85 ? -23.448 8.966 12.309 1.00 90.69 85 SER A N 1
ATOM 661 C CA . SER A 1 85 ? -24.596 8.056 12.419 1.00 90.69 85 SER A CA 1
ATOM 662 C C . SER A 1 85 ? -24.228 6.572 12.297 1.00 90.69 85 SER A C 1
ATOM 664 O O . SER A 1 85 ? -24.980 5.708 12.749 1.00 90.69 85 SER A O 1
ATOM 666 N N . LYS A 1 86 ? -23.074 6.269 11.690 1.00 90.69 86 LYS A N 1
ATOM 667 C CA . LYS A 1 86 ? -22.562 4.908 11.482 1.00 90.69 86 LYS A CA 1
ATOM 668 C C . LYS A 1 86 ? -21.595 4.462 12.576 1.00 90.69 86 LYS A C 1
ATOM 670 O O . LYS A 1 86 ? -21.270 3.273 12.626 1.00 90.69 86 LYS A O 1
ATOM 675 N N . LEU A 1 87 ? -21.117 5.377 13.422 1.00 86.69 87 LEU A N 1
ATOM 676 C CA . LEU A 1 87 ? -20.242 5.020 14.533 1.00 86.69 87 LEU A CA 1
ATOM 677 C C . LEU A 1 87 ? -21.038 4.232 15.587 1.00 86.69 87 LEU A C 1
ATOM 679 O O . LEU A 1 87 ? -22.131 4.649 15.979 1.00 86.69 87 LEU A O 1
ATOM 683 N N . PRO A 1 88 ? -20.529 3.074 16.041 1.00 87.06 88 PRO A N 1
ATOM 684 C CA . PRO A 1 88 ? -21.167 2.326 17.111 1.00 87.06 88 PRO A CA 1
ATOM 685 C C . PRO A 1 88 ? -21.063 3.089 18.436 1.00 87.06 88 PRO A C 1
ATOM 687 O O . PRO A 1 88 ? -20.146 3.881 18.642 1.00 87.06 88 PRO A O 1
ATOM 690 N N . ALA A 1 89 ? -21.996 2.819 19.350 1.00 88.62 89 ALA A N 1
ATOM 691 C CA . ALA A 1 89 ? -21.932 3.356 20.704 1.00 88.62 89 ALA A CA 1
ATOM 692 C C . ALA A 1 89 ? -20.709 2.815 21.462 1.00 88.62 89 ALA A C 1
ATOM 694 O O . ALA A 1 89 ? -20.285 1.676 21.239 1.00 88.62 89 ALA A O 1
ATOM 695 N N . ASP A 1 90 ? -20.202 3.617 22.399 1.00 90.81 90 ASP A N 1
ATOM 696 C CA . ASP A 1 90 ? -19.088 3.233 23.258 1.00 90.81 90 ASP A CA 1
ATOM 697 C C . ASP A 1 90 ? -19.376 1.936 24.016 1.00 90.81 90 ASP A C 1
ATOM 699 O O . ASP A 1 90 ? -20.471 1.688 24.532 1.00 90.81 90 ASP A O 1
ATOM 703 N N . PHE A 1 91 ? -18.346 1.106 24.128 1.00 90.62 91 PHE A N 1
ATOM 704 C CA . PHE A 1 91 ? -18.428 -0.124 24.893 1.00 90.62 91 PHE A CA 1
ATOM 705 C C . PHE A 1 91 ? -18.445 0.161 26.397 1.00 90.62 91 PHE A C 1
ATOM 707 O O . PHE A 1 91 ? -17.629 0.929 26.911 1.00 90.62 91 PHE A O 1
ATOM 714 N N . ASP A 1 92 ? -19.300 -0.547 27.134 1.00 92.56 92 ASP A N 1
ATOM 715 C CA . ASP A 1 92 ? -19.305 -0.496 28.595 1.00 92.56 92 ASP A CA 1
ATOM 716 C C . ASP A 1 92 ? -18.079 -1.232 29.166 1.00 92.56 92 ASP A C 1
ATOM 718 O O . ASP A 1 92 ? -18.023 -2.465 29.268 1.00 92.56 92 ASP A O 1
ATOM 722 N N . THR A 1 93 ? -17.071 -0.450 29.549 1.00 89.19 93 THR A N 1
ATOM 723 C CA . THR A 1 93 ? -15.811 -0.968 30.099 1.00 89.19 93 THR A CA 1
ATOM 724 C C 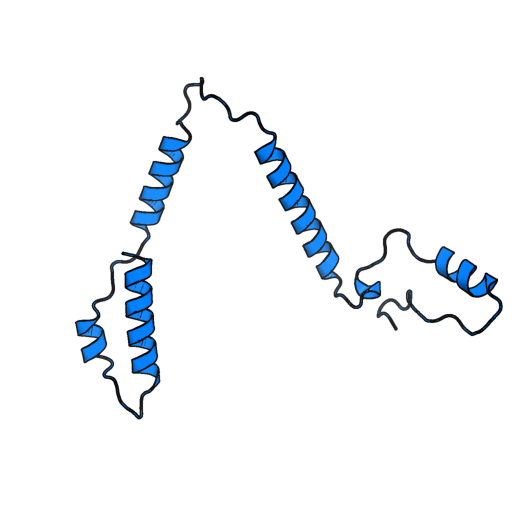. THR A 1 93 ? -15.979 -1.687 31.443 1.00 89.19 93 THR A C 1
ATOM 726 O O . THR A 1 93 ? -15.153 -2.546 31.779 1.00 89.19 93 THR A O 1
ATOM 729 N N . GLU A 1 94 ? -17.038 -1.395 32.206 1.00 89.75 94 GLU A N 1
ATOM 730 C CA . GLU A 1 94 ? -17.314 -2.039 33.490 1.00 89.75 94 GLU A CA 1
ATOM 731 C C . GLU A 1 94 ? -17.931 -3.422 33.293 1.00 89.75 94 GLU A C 1
ATOM 733 O O . GLU A 1 94 ? -17.479 -4.398 33.900 1.00 89.75 94 GLU A O 1
ATOM 738 N N . VAL A 1 95 ? -18.936 -3.530 32.420 1.00 92.12 95 VAL A N 1
ATOM 739 C CA . VAL A 1 95 ? -19.582 -4.809 32.089 1.00 92.12 95 VAL A CA 1
ATOM 740 C C . VAL A 1 95 ? -18.575 -5.767 31.461 1.00 92.12 95 VAL A C 1
ATOM 742 O O . VAL A 1 95 ? -18.505 -6.938 31.841 1.00 92.12 95 VAL A O 1
ATOM 745 N N . ILE A 1 96 ? -17.741 -5.271 30.549 1.00 89.75 96 ILE A N 1
ATOM 746 C CA . ILE A 1 96 ? -16.709 -6.079 29.895 1.00 89.75 96 ILE A CA 1
ATOM 747 C C . ILE A 1 96 ? -15.617 -6.470 30.892 1.00 89.75 96 ILE A C 1
ATOM 749 O O . ILE A 1 96 ? -15.185 -7.619 30.882 1.00 89.75 96 ILE A O 1
ATOM 753 N N . GLY A 1 97 ? -15.220 -5.572 31.798 1.00 89.00 97 GLY A N 1
ATOM 754 C CA . GLY A 1 97 ? -14.263 -5.891 32.861 1.00 89.00 97 GLY A CA 1
ATOM 755 C C . GLY A 1 97 ? -14.760 -6.970 33.829 1.00 89.00 97 GLY A C 1
ATOM 756 O O . GLY A 1 97 ? -13.960 -7.764 34.316 1.00 89.00 97 GLY A O 1
ATOM 757 N N . LYS A 1 98 ? -16.075 -7.035 34.079 1.00 91.38 98 LYS A N 1
ATOM 758 C CA . LYS A 1 98 ? -16.703 -8.110 34.867 1.00 91.38 98 LYS A CA 1
ATOM 759 C C . LYS A 1 98 ? -16.779 -9.427 34.091 1.00 91.38 98 LYS A C 1
ATOM 761 O O . LYS A 1 98 ? -16.577 -10.484 34.678 1.00 91.38 98 LYS A O 1
ATOM 766 N N . LYS A 1 99 ? -17.078 -9.368 32.789 1.00 91.88 99 LYS A N 1
ATOM 767 C CA . LYS A 1 99 ? -17.213 -10.548 31.918 1.00 91.88 99 LYS A CA 1
ATOM 768 C C . LYS A 1 99 ? -15.864 -11.181 31.551 1.00 91.88 99 LYS A C 1
ATOM 770 O O . LYS A 1 99 ? -15.792 -12.398 31.435 1.00 91.88 99 LYS A O 1
ATOM 775 N N . TYR A 1 100 ? -14.823 -10.366 31.395 1.00 90.12 100 TYR A N 1
ATOM 776 C CA . TYR A 1 100 ? -13.463 -10.772 31.032 1.00 90.12 100 TYR A CA 1
ATOM 777 C C . TYR A 1 100 ? -12.462 -10.209 32.051 1.00 90.12 100 TYR A C 1
ATOM 779 O O . TYR A 1 100 ? -11.774 -9.218 31.777 1.00 90.12 100 TYR A O 1
ATOM 787 N N . PRO A 1 101 ? -12.402 -10.790 33.263 1.00 88.88 101 PRO A N 1
ATOM 788 C CA . PRO A 1 101 ? -11.498 -10.324 34.300 1.00 88.88 101 PRO A CA 1
ATOM 789 C C . PRO A 1 101 ? -10.036 -10.540 33.898 1.00 88.88 101 PRO A C 1
ATOM 791 O O . PRO A 1 101 ? -9.687 -11.458 33.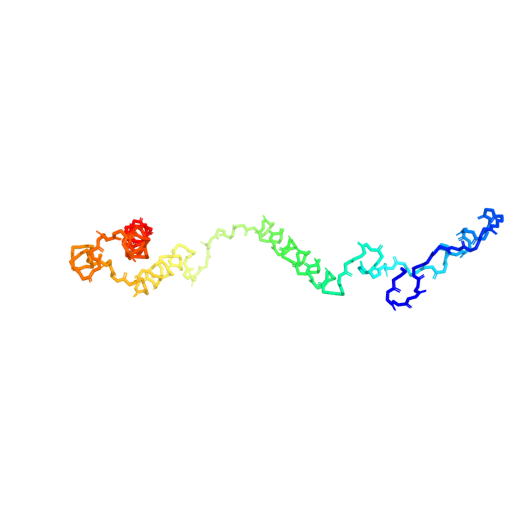152 1.00 88.88 101 PRO A O 1
ATOM 794 N N . VAL A 1 102 ? -9.161 -9.687 34.430 1.00 86.75 102 VAL A N 1
ATOM 795 C CA . VAL A 1 102 ? -7.713 -9.814 34.244 1.00 86.75 102 VAL A CA 1
ATOM 796 C C . VAL A 1 102 ? -7.224 -11.001 35.067 1.00 86.75 102 VAL A C 1
ATOM 798 O O . VAL A 1 102 ? -7.159 -10.928 36.294 1.00 86.75 102 VAL A O 1
ATOM 801 N N . LEU A 1 103 ? -6.889 -12.093 34.385 1.00 88.62 103 LEU A N 1
ATOM 802 C CA . LEU A 1 103 ? -6.372 -13.316 34.987 1.00 88.62 103 LEU A CA 1
ATOM 803 C C . LEU A 1 103 ? -5.030 -13.676 34.351 1.00 88.62 103 LEU A C 1
ATOM 805 O O . LEU A 1 103 ? -4.834 -13.518 33.147 1.00 88.62 103 LEU A O 1
ATOM 809 N N . TYR A 1 104 ? -4.102 -14.189 35.159 1.00 82.31 104 TYR A N 1
ATOM 810 C CA . TYR A 1 104 ? -2.759 -14.552 34.695 1.00 82.31 104 TYR A CA 1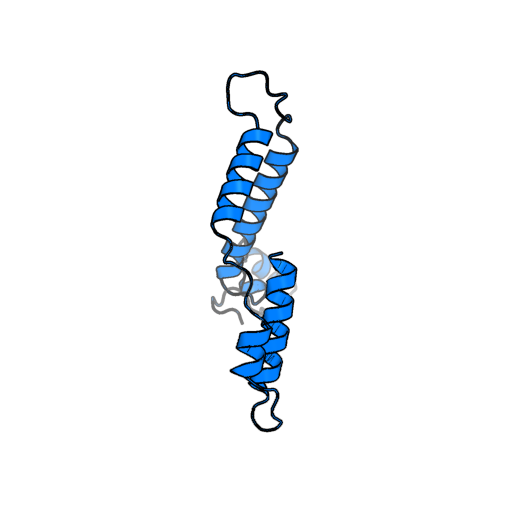
ATOM 811 C C . TYR A 1 104 ? -2.780 -15.637 33.603 1.00 82.31 104 TYR A C 1
ATOM 813 O O . TYR A 1 104 ? -1.990 -15.592 32.665 1.00 82.31 104 TYR A O 1
ATOM 821 N N . ASN A 1 105 ? -3.710 -16.589 33.703 1.00 89.06 105 ASN A N 1
ATOM 822 C CA . ASN A 1 105 ? -3.899 -17.670 32.734 1.00 89.06 105 ASN A CA 1
ATOM 823 C C . ASN A 1 105 ? -4.703 -17.255 31.486 1.00 89.06 105 ASN A C 1
ATOM 825 O O . ASN A 1 105 ? -4.734 -18.014 30.522 1.00 89.06 105 ASN A O 1
ATOM 829 N N . GLU A 1 106 ? -5.318 -16.068 31.475 1.00 85.88 106 GLU A N 1
ATOM 830 C CA . GLU A 1 106 ? -6.126 -15.554 30.362 1.00 85.88 106 GLU A CA 1
ATOM 831 C C . GLU A 1 106 ? -5.616 -14.176 29.918 1.00 85.88 106 GLU A C 1
ATOM 833 O O . GLU A 1 106 ? -6.286 -13.146 30.027 1.00 85.88 106 GLU A O 1
ATOM 838 N N . SER A 1 107 ? -4.391 -14.154 29.388 1.00 91.25 107 SER A N 1
ATOM 839 C CA . SER A 1 107 ? -3.705 -12.926 28.958 1.00 91.25 107 SER A CA 1
ATOM 840 C C . SER A 1 107 ? -4.494 -12.104 27.926 1.00 91.25 107 SER A C 1
ATOM 842 O O . SER A 1 107 ? -4.417 -10.873 27.929 1.00 91.25 107 SER A O 1
ATOM 844 N N . MET A 1 108 ? -5.312 -12.756 27.092 1.00 93.12 108 MET A N 1
ATOM 845 C CA . MET A 1 108 ? -6.150 -12.099 26.082 1.00 93.12 108 MET A CA 1
ATOM 846 C C . MET A 1 108 ? -7.230 -11.189 26.677 1.00 93.12 108 MET A C 1
ATOM 848 O O . MET A 1 108 ? -7.545 -10.170 26.066 1.00 93.12 108 MET A O 1
ATOM 852 N N . ASN A 1 109 ? -7.728 -11.461 27.889 1.00 93.50 109 ASN A N 1
ATOM 853 C CA . ASN A 1 109 ? -8.697 -10.579 28.554 1.00 93.50 109 ASN A CA 1
ATOM 854 C C . ASN A 1 109 ? -8.089 -9.199 28.841 1.00 93.50 109 ASN A C 1
ATOM 856 O O . ASN A 1 109 ? -8.754 -8.169 28.726 1.00 93.50 109 ASN A O 1
ATOM 860 N N . THR A 1 110 ? -6.793 -9.168 29.160 1.00 90.94 110 THR A N 1
ATOM 861 C CA . THR A 1 110 ? -6.059 -7.920 29.399 1.00 90.94 110 THR A CA 1
ATOM 862 C C . THR A 1 110 ? -5.922 -7.111 28.112 1.00 90.94 110 THR A C 1
ATOM 864 O O . THR A 1 110 ? -6.181 -5.907 28.122 1.00 90.94 110 THR A O 1
ATOM 867 N N . VAL A 1 111 ? -5.569 -7.769 27.000 1.00 94.25 111 VAL A N 1
ATOM 868 C CA . VAL A 1 111 ? -5.470 -7.129 25.677 1.00 94.25 111 VAL A CA 1
ATOM 869 C C . VAL A 1 111 ? -6.829 -6.589 25.249 1.00 94.25 111 VAL A C 1
ATOM 871 O O . VAL A 1 111 ? -6.934 -5.411 24.924 1.00 94.25 111 VAL A O 1
ATOM 874 N N . LEU A 1 112 ? -7.883 -7.404 25.337 1.00 93.81 112 LEU A N 1
ATOM 875 C CA . LEU A 1 112 ? -9.250 -7.009 25.001 1.00 93.81 112 LEU A CA 1
ATOM 876 C C . LEU A 1 112 ? -9.675 -5.750 25.764 1.00 93.81 112 LEU A C 1
ATOM 878 O O . LEU A 1 112 ? -10.166 -4.793 25.170 1.00 93.81 112 LEU A O 1
ATOM 882 N N . ARG A 1 113 ? -9.434 -5.717 27.079 1.00 91.06 113 ARG A N 1
ATOM 883 C CA . ARG A 1 113 ? -9.789 -4.566 27.915 1.00 91.06 113 ARG A CA 1
ATOM 884 C C . ARG A 1 113 ? -9.020 -3.304 27.518 1.00 91.06 113 ARG A C 1
ATOM 886 O O . ARG A 1 113 ? -9.595 -2.220 27.507 1.00 91.06 113 ARG A O 1
ATOM 893 N N . GLN A 1 114 ? -7.742 -3.433 27.168 1.00 92.00 114 GLN A N 1
ATOM 894 C CA . GLN A 1 114 ? -6.930 -2.310 26.695 1.00 92.00 114 GLN A CA 1
ATOM 895 C C . GLN A 1 114 ? -7.341 -1.819 25.303 1.00 92.00 114 GLN A C 1
ATOM 897 O O . GLN A 1 114 ? -7.323 -0.612 25.067 1.00 92.00 114 GLN A O 1
ATOM 902 N N . GLU A 1 115 ? -7.677 -2.724 24.381 1.00 94.44 115 GLU A N 1
ATOM 903 C CA . GLU A 1 115 ? -8.145 -2.360 23.039 1.00 94.44 115 GLU A CA 1
ATOM 904 C C . GLU A 1 115 ? -9.501 -1.659 23.105 1.00 94.44 115 GLU A C 1
ATOM 906 O O . GLU A 1 115 ? -9.686 -0.656 22.432 1.00 94.44 115 GLU A O 1
ATOM 911 N N . ILE A 1 116 ? -10.414 -2.089 23.980 1.00 93.19 116 ILE A N 1
ATOM 912 C CA . ILE A 1 116 ? -11.716 -1.428 24.147 1.00 93.19 116 ILE A CA 1
ATOM 913 C C . ILE A 1 116 ? -11.566 -0.008 24.697 1.00 93.19 116 ILE A C 1
ATOM 915 O O . ILE A 1 116 ? -12.202 0.915 24.198 1.00 93.19 116 ILE A O 1
ATOM 919 N N . ILE A 1 117 ? -10.689 0.196 25.684 1.00 91.69 117 ILE A N 1
ATOM 920 C CA . ILE A 1 117 ? -10.389 1.544 26.191 1.00 91.69 117 ILE A CA 1
ATOM 921 C C . ILE A 1 117 ? -9.804 2.419 25.073 1.00 91.69 117 ILE A C 1
ATOM 923 O O . ILE A 1 117 ? -10.165 3.589 24.948 1.00 91.69 117 ILE A O 1
ATOM 927 N N . ARG A 1 118 ? -8.905 1.864 24.249 1.00 93.44 118 ARG A N 1
ATOM 928 C CA . ARG A 1 118 ? -8.327 2.577 23.101 1.00 93.44 118 ARG A CA 1
ATOM 929 C C . ARG A 1 118 ? -9.364 2.886 22.027 1.00 93.44 118 ARG A C 1
ATOM 931 O O . ARG A 1 118 ? -9.316 3.981 21.479 1.00 93.44 118 ARG A O 1
ATOM 938 N N . TYR A 1 119 ? -10.271 1.951 21.759 1.00 93.31 119 TYR A N 1
ATOM 939 C CA . TYR A 1 119 ? -11.345 2.097 20.789 1.00 93.31 119 TYR A CA 1
ATOM 940 C C . TYR A 1 119 ? -12.317 3.194 21.212 1.00 93.31 119 TYR A C 1
ATOM 942 O O . TYR A 1 119 ? -12.472 4.147 20.462 1.00 93.31 119 TYR A O 1
ATOM 950 N N . ASN A 1 120 ? -12.851 3.136 22.440 1.00 92.38 120 ASN A N 1
ATOM 951 C CA . ASN A 1 120 ? -13.744 4.178 22.953 1.00 92.38 120 ASN A CA 1
ATOM 952 C C . ASN A 1 120 ? -13.079 5.560 22.886 1.00 92.38 120 ASN A C 1
ATOM 954 O O . ASN A 1 120 ? -13.689 6.499 22.411 1.00 92.38 120 ASN A O 1
ATOM 958 N N . ARG A 1 121 ? -11.796 5.689 23.262 1.00 90.38 121 ARG A N 1
ATOM 959 C CA . ARG A 1 121 ? -11.070 6.972 23.161 1.00 90.38 121 ARG A CA 1
ATOM 960 C C . ARG A 1 121 ? -10.907 7.477 21.720 1.00 90.38 121 ARG A C 1
ATOM 962 O O . ARG A 1 121 ? -10.680 8.662 21.520 1.00 90.38 121 ARG A O 1
ATOM 969 N N . LEU A 1 122 ? -10.891 6.581 20.735 1.00 88.88 122 LEU A N 1
ATOM 970 C CA . LEU A 1 122 ? -10.792 6.952 19.324 1.00 88.88 122 LEU A CA 1
ATOM 971 C C . LEU A 1 122 ? -12.152 7.390 18.763 1.00 88.88 122 LEU A C 1
ATOM 973 O O . LEU A 1 122 ? -12.180 8.213 17.852 1.00 88.88 122 LEU A O 1
ATOM 977 N N . THR A 1 123 ? -13.246 6.816 19.270 1.00 84.25 123 THR A N 1
ATOM 978 C CA . THR A 1 123 ? -14.611 7.041 18.774 1.00 84.25 123 THR A CA 1
ATOM 979 C C . THR A 1 123 ? -15.410 8.085 19.555 1.00 84.25 123 THR A C 1
ATOM 981 O O . THR A 1 123 ? -16.396 8.577 19.010 1.00 84.25 123 THR A O 1
ATOM 984 N N . SER A 1 124 ? -14.998 8.425 20.783 1.00 72.69 124 SER A N 1
ATOM 985 C CA . SER A 1 124 ? -15.582 9.471 21.642 1.00 72.69 124 SER A CA 1
ATOM 986 C C . SER A 1 124 ? -14.986 10.850 21.378 1.00 72.69 124 SER A C 1
ATOM 988 O O . SER A 1 124 ? -15.759 11.828 21.297 1.00 72.69 124 SER A O 1
#

Foldseek 3Di:
DFPVPLDDDDDDDDPVSVVVSVVPADPDHQCCNVPDDNCVVVVVVVVVVVVVVVVVVVPPDPPPPPDPDDDPVNVVVVVVVVVLVPQDDQDDLVVLCVVLPDDPVCPVSVVVSVVSVVVNVVSD

Sequence (124 aa):
FSESGTYYVPIDGPHQNYVDYIRTLPLNPLPEVYGFHSNADITKDQQETQTLFDSILLTLPKQTTGGEGRTPSVVMDELAADILSKLPADFDTEVIGKKYPVLYNESMNTVLRQEIIRYNRLTS

Organism: NCBI:txid392030

Radius of gyration: 28.94 Å; chains: 1; bounding box: 62×49×64 Å

Secondary structure (DSSP, 8-state):
--TTS-S-PPPS--HHHHHHHHHHS-SS--GGGGT--THHHHHHHHHHHHHHHHHHHHHS------SSS--HHHHHHHHHHHHHHHSPPPP-HHHHHHHS--BTTBHHHHHHHHHHHHHHHHH-

pLDDT: mean 86.01, std 10.15, range [51.75, 96.88]